Protein AF-A0A7S2MFS0-F1 (afdb_monomer)

Secondary structure (DSSP, 8-state):
---HHHHHHHHH---SSEEEEEETT--TTTTSGGGTTTGGGTHHHHHHHHTT-TTHHHHHHHHHHHSTTS-TTTS--PPPTHHHHHHHHHHHHHHHHHHHH---TTGGGGGGHHHHS-PPTTS-TT--EEEEEE--TT----

Structure (mmCIF, N/CA/C/O backbone):
data_AF-A0A7S2MFS0-F1
#
_entry.id   AF-A0A7S2MFS0-F1
#
loop_
_atom_site.group_PDB
_atom_site.id
_atom_site.t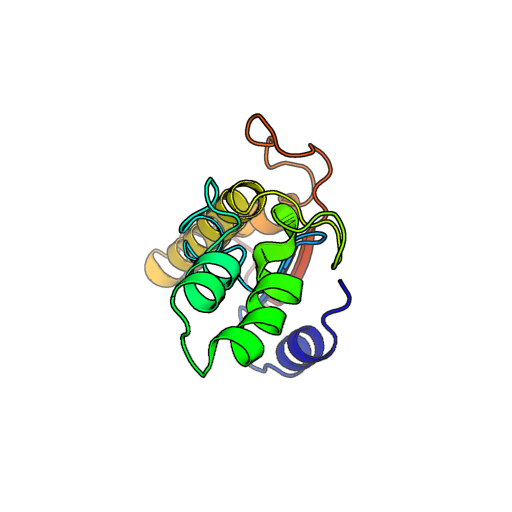ype_symbol
_atom_site.label_atom_id
_atom_site.label_alt_id
_atom_site.label_comp_id
_atom_site.label_asym_id
_atom_site.label_entity_id
_atom_site.label_seq_id
_atom_site.pdbx_PDB_ins_code
_atom_site.Cartn_x
_atom_site.Cartn_y
_atom_site.Cartn_z
_atom_site.occupancy
_atom_site.B_iso_or_equiv
_atom_site.auth_seq_id
_atom_site.auth_comp_id
_atom_site.auth_asym_id
_atom_site.auth_atom_id
_atom_site.pdbx_PDB_model_num
ATOM 1 N N . ALA A 1 1 ? 8.425 -2.157 8.189 1.00 50.09 1 ALA A N 1
ATOM 2 C CA . ALA A 1 1 ? 7.806 -3.456 8.503 1.00 50.09 1 ALA A CA 1
ATOM 3 C C . ALA A 1 1 ? 8.628 -4.517 7.800 1.00 50.09 1 ALA A C 1
ATOM 5 O O . ALA A 1 1 ? 8.974 -4.326 6.643 1.00 50.09 1 ALA A O 1
ATOM 6 N N . ASP A 1 2 ? 9.020 -5.566 8.516 1.00 59.03 2 ASP A N 1
ATOM 7 C CA . ASP A 1 2 ? 9.737 -6.687 7.912 1.00 59.03 2 ASP A CA 1
ATOM 8 C C . ASP A 1 2 ? 8.672 -7.644 7.358 1.00 59.03 2 ASP A C 1
ATOM 10 O O . ASP A 1 2 ? 7.822 -8.105 8.122 1.00 59.03 2 ASP A O 1
ATOM 14 N N . TYR A 1 3 ? 8.661 -7.869 6.042 1.00 69.31 3 TYR A N 1
ATOM 15 C CA . TYR A 1 3 ? 7.689 -8.715 5.325 1.00 69.31 3 TYR A CA 1
ATOM 16 C C . TYR A 1 3 ? 8.384 -10.000 4.841 1.00 69.31 3 TYR A C 1
ATOM 18 O O . TYR A 1 3 ? 8.588 -10.178 3.636 1.00 69.31 3 TYR A O 1
ATOM 26 N N . PRO A 1 4 ? 8.870 -10.867 5.752 1.00 78.56 4 PRO A N 1
ATOM 27 C CA . PRO A 1 4 ? 9.761 -11.962 5.388 1.00 78.56 4 PRO A CA 1
ATOM 28 C C . PRO A 1 4 ? 9.064 -13.020 4.532 1.00 78.56 4 PRO A C 1
ATOM 30 O O . PRO A 1 4 ? 9.705 -13.609 3.665 1.00 78.56 4 PRO A O 1
ATOM 33 N N . GLU A 1 5 ? 7.765 -13.252 4.735 1.00 83.62 5 GLU A N 1
ATOM 34 C CA . GLU A 1 5 ? 7.001 -14.233 3.961 1.00 83.62 5 GLU A CA 1
ATOM 35 C C . GLU A 1 5 ? 6.714 -13.730 2.544 1.00 83.62 5 GLU A C 1
ATOM 37 O O . GLU A 1 5 ? 6.941 -14.456 1.574 1.00 83.62 5 GLU A O 1
ATOM 42 N N . GLU A 1 6 ? 6.279 -12.478 2.395 1.00 85.81 6 GLU A N 1
ATOM 43 C CA . GLU A 1 6 ? 6.021 -11.870 1.090 1.00 85.81 6 GLU A CA 1
ATOM 44 C C . GLU A 1 6 ? 7.319 -11.692 0.298 1.00 85.81 6 GLU A C 1
ATOM 46 O O . GLU A 1 6 ? 7.356 -11.987 -0.899 1.00 85.81 6 GLU A O 1
ATOM 51 N N . ALA A 1 7 ? 8.403 -11.292 0.969 1.00 84.75 7 ALA A N 1
ATOM 52 C CA . ALA A 1 7 ? 9.729 -11.244 0.370 1.00 84.75 7 ALA A CA 1
ATOM 53 C C . ALA A 1 7 ? 10.201 -12.645 -0.048 1.00 84.75 7 ALA A C 1
ATOM 55 O O . ALA A 1 7 ? 10.667 -12.812 -1.170 1.00 84.75 7 ALA A O 1
ATOM 56 N N . ALA A 1 8 ? 10.037 -13.672 0.792 1.00 88.06 8 ALA A N 1
ATOM 57 C CA . ALA A 1 8 ? 10.391 -15.044 0.425 1.00 88.06 8 ALA A CA 1
ATOM 58 C C . ALA A 1 8 ? 9.559 -15.560 -0.760 1.00 88.06 8 ALA A C 1
ATOM 60 O O . ALA A 1 8 ? 10.092 -16.231 -1.644 1.00 88.06 8 ALA A O 1
ATOM 61 N N . SER A 1 9 ? 8.265 -15.234 -0.812 1.00 87.50 9 SER A N 1
ATOM 62 C CA . SER A 1 9 ? 7.392 -15.553 -1.947 1.00 87.50 9 SER A CA 1
ATOM 63 C C . SER A 1 9 ? 7.882 -14.886 -3.235 1.00 87.50 9 SER A C 1
ATOM 65 O O . SER A 1 9 ? 8.003 -15.550 -4.268 1.00 87.50 9 SER A O 1
ATOM 67 N N . TYR A 1 10 ? 8.253 -13.602 -3.160 1.00 88.56 10 TYR A N 1
ATOM 68 C CA . TYR A 1 10 ? 8.894 -12.893 -4.263 1.00 88.56 10 TYR A CA 1
ATOM 69 C C . TYR A 1 10 ? 10.181 -13.596 -4.704 1.00 88.56 10 TYR A C 1
ATOM 71 O O . TYR A 1 10 ? 10.310 -13.902 -5.887 1.00 88.56 10 TYR A O 1
ATOM 79 N N . GLU A 1 11 ? 11.092 -13.915 -3.779 1.00 89.25 11 GLU A N 1
ATOM 80 C CA . GLU A 1 11 ? 12.379 -14.536 -4.114 1.00 89.25 11 GLU A CA 1
ATOM 81 C C . GLU A 1 11 ? 12.219 -15.915 -4.771 1.00 89.25 11 GLU A C 1
ATOM 83 O O . GLU A 1 11 ? 12.940 -16.240 -5.718 1.00 89.25 11 GLU A O 1
ATOM 88 N N . ASN A 1 12 ? 11.223 -16.694 -4.343 1.00 91.06 12 ASN A N 1
ATOM 89 C CA . ASN A 1 12 ? 10.936 -18.030 -4.867 1.00 91.06 12 ASN A CA 1
ATOM 90 C C . ASN A 1 12 ? 10.139 -18.037 -6.191 1.00 91.06 12 ASN A C 1
ATOM 92 O O . ASN A 1 12 ? 9.968 -19.096 -6.799 1.00 91.06 12 ASN A O 1
ATOM 96 N N . CYS A 1 13 ? 9.637 -16.891 -6.664 1.00 86.81 13 CYS A N 1
ATOM 97 C CA . CYS A 1 13 ? 8.797 -16.813 -7.862 1.00 86.81 13 CYS A CA 1
ATOM 98 C C . CYS A 1 13 ? 9.600 -16.985 -9.166 1.00 86.81 13 CYS A C 1
ATOM 100 O O . CYS A 1 13 ? 10.417 -16.148 -9.520 1.00 86.81 13 CYS A O 1
ATOM 102 N N . THR A 1 14 ? 9.341 -18.012 -9.970 1.00 90.44 14 THR A N 1
ATOM 103 C CA . THR A 1 14 ? 10.102 -18.237 -11.219 1.00 90.44 14 THR A CA 1
ATOM 104 C C . THR A 1 14 ? 9.623 -17.403 -12.415 1.00 90.44 14 THR A C 1
ATOM 106 O O . THR A 1 14 ? 10.246 -17.431 -13.478 1.00 90.44 14 THR A O 1
ATOM 109 N N . VAL A 1 15 ? 8.522 -16.660 -12.270 1.00 86.88 15 VAL A N 1
ATOM 110 C CA . VAL A 1 15 ? 7.916 -15.860 -13.343 1.00 86.88 15 VAL A CA 1
ATOM 111 C C . VAL A 1 15 ? 8.594 -14.494 -13.442 1.00 86.88 15 VAL A C 1
ATOM 113 O O . VAL A 1 15 ? 8.834 -13.836 -12.435 1.00 86.88 15 VAL A O 1
ATOM 116 N N . VAL A 1 16 ? 8.872 -14.054 -14.673 1.00 83.62 16 VAL A N 1
ATOM 117 C CA . VAL A 1 16 ? 9.505 -12.761 -14.978 1.00 83.62 16 VAL A CA 1
ATOM 118 C C . VAL A 1 16 ? 8.775 -12.024 -16.120 1.00 83.62 16 VAL A C 1
ATOM 120 O O . VAL A 1 16 ? 8.401 -12.676 -17.111 1.00 83.62 16 VAL A O 1
ATOM 123 N N . PRO A 1 17 ? 8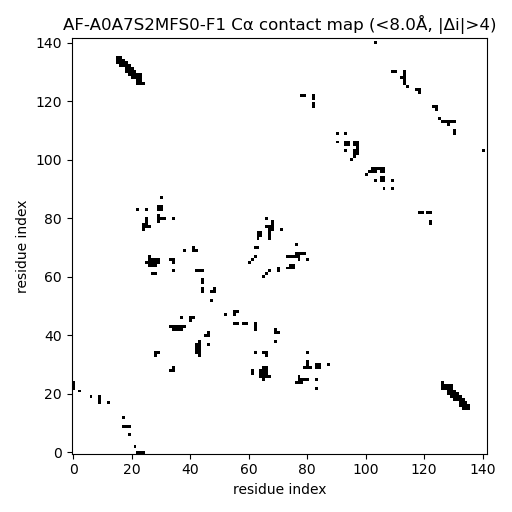.617 -10.684 -16.048 1.00 85.19 17 PRO A N 1
ATOM 124 C CA . PRO A 1 17 ? 9.130 -9.794 -14.996 1.00 85.19 17 PRO A CA 1
ATOM 125 C C . PRO A 1 17 ? 8.385 -9.949 -13.657 1.00 85.19 17 PRO A C 1
ATOM 127 O O . PRO A 1 17 ? 7.183 -10.214 -13.643 1.00 85.19 17 PRO A O 1
ATOM 130 N N . ARG A 1 18 ? 9.108 -9.791 -12.539 1.00 86.94 18 ARG A N 1
ATOM 131 C CA . ARG A 1 18 ? 8.542 -9.748 -11.179 1.00 86.94 18 ARG A CA 1
ATOM 132 C C . ARG A 1 18 ? 9.033 -8.511 -10.442 1.00 86.94 18 ARG A C 1
ATOM 134 O O . ARG A 1 18 ? 10.189 -8.116 -10.581 1.00 86.94 18 ARG A O 1
ATOM 141 N N . ARG A 1 19 ? 8.150 -7.917 -9.643 1.00 86.19 19 ARG A N 1
ATOM 142 C CA . ARG A 1 19 ? 8.427 -6.728 -8.834 1.00 86.19 19 ARG A CA 1
ATOM 143 C C . ARG A 1 19 ? 7.841 -6.914 -7.447 1.00 86.19 19 ARG A C 1
ATOM 145 O O . ARG A 1 19 ? 6.765 -7.491 -7.308 1.00 86.19 19 ARG A O 1
ATOM 152 N N . PHE A 1 20 ? 8.553 -6.424 -6.448 1.00 86.88 20 PHE A N 1
ATOM 153 C CA . PHE A 1 20 ? 8.127 -6.392 -5.060 1.00 86.88 20 PHE A CA 1
ATOM 154 C C . PHE A 1 20 ? 8.266 -4.975 -4.539 1.00 86.88 20 PHE A C 1
ATOM 156 O O . PHE A 1 20 ? 9.253 -4.293 -4.808 1.00 86.88 20 PHE A O 1
ATOM 163 N N . ALA A 1 21 ? 7.247 -4.535 -3.817 1.00 84.25 21 ALA A N 1
ATOM 164 C CA . ALA A 1 21 ? 7.143 -3.178 -3.339 1.00 84.25 21 ALA A CA 1
ATOM 165 C C . ALA A 1 21 ? 6.472 -3.209 -1.964 1.00 84.25 21 ALA A C 1
ATOM 167 O O . ALA A 1 21 ? 5.307 -3.587 -1.846 1.00 84.25 21 ALA A O 1
ATOM 168 N N . ALA A 1 22 ? 7.216 -2.826 -0.934 1.00 81.06 22 ALA A N 1
ATOM 169 C CA . ALA A 1 22 ? 6.720 -2.683 0.425 1.00 81.06 22 ALA A CA 1
ATOM 170 C C . ALA A 1 22 ? 6.741 -1.209 0.826 1.00 81.06 22 ALA A C 1
ATOM 172 O O . ALA A 1 22 ? 7.675 -0.482 0.490 1.00 81.06 22 ALA A O 1
ATOM 173 N N . VAL A 1 23 ? 5.711 -0.776 1.549 1.00 78.94 23 VAL A N 1
ATOM 174 C CA . VAL A 1 23 ? 5.626 0.580 2.097 1.00 78.94 23 VAL A CA 1
ATOM 175 C C . VAL A 1 23 ? 5.738 0.494 3.609 1.00 78.94 23 VAL A C 1
ATOM 177 O O . VAL A 1 23 ? 4.976 -0.233 4.256 1.00 78.94 23 VAL A O 1
ATOM 180 N N . ASP A 1 24 ? 6.688 1.231 4.171 1.00 75.38 24 ASP A N 1
ATOM 181 C CA . ASP A 1 24 ? 6.825 1.324 5.616 1.00 75.38 24 ASP A CA 1
ATOM 182 C C . ASP A 1 24 ? 5.740 2.217 6.230 1.00 75.38 24 ASP A C 1
ATOM 184 O O . ASP A 1 24 ? 5.191 3.112 5.591 1.00 75.38 24 ASP A O 1
ATOM 188 N N . ALA A 1 25 ? 5.432 1.959 7.505 1.00 77.94 25 ALA A N 1
ATOM 189 C CA . ALA A 1 25 ? 4.474 2.726 8.306 1.00 77.94 25 ALA A CA 1
ATOM 190 C C . ALA A 1 25 ? 3.026 2.758 7.770 1.00 77.94 25 ALA A C 1
ATOM 192 O O . ALA A 1 25 ? 2.249 3.634 8.150 1.00 77.94 25 ALA A O 1
ATOM 193 N N . LEU A 1 26 ? 2.631 1.776 6.958 1.00 80.12 26 LEU A N 1
ATOM 194 C CA . LEU A 1 26 ? 1.240 1.540 6.569 1.00 80.12 26 LEU A CA 1
ATOM 195 C C . LEU A 1 26 ? 0.747 0.196 7.106 1.00 80.12 26 LEU A C 1
ATOM 197 O O . LEU A 1 26 ? 1.503 -0.773 7.161 1.00 80.12 26 LEU A O 1
ATOM 201 N N . GLY A 1 27 ? -0.521 0.146 7.513 1.00 81.50 27 GLY A N 1
ATOM 202 C CA . GLY A 1 27 ? -1.150 -1.082 7.996 1.00 81.50 27 GLY A CA 1
ATOM 203 C C . GLY A 1 27 ? -1.683 -1.945 6.863 1.00 81.50 27 GLY A C 1
ATOM 204 O O . GLY A 1 27 ? -1.954 -1.447 5.783 1.00 81.50 27 GLY A O 1
ATOM 205 N N . HIS A 1 28 ? -1.910 -3.233 7.108 1.00 84.44 28 HIS A N 1
ATOM 206 C CA . HIS A 1 28 ? -2.328 -4.228 6.108 1.00 84.44 28 HIS A CA 1
ATOM 207 C C . HIS A 1 28 ? -3.526 -3.814 5.227 1.00 84.44 28 HIS A C 1
ATOM 209 O O . HIS A 1 28 ? -3.634 -4.227 4.077 1.00 84.44 28 HIS A O 1
ATOM 215 N N . LEU A 1 29 ? -4.429 -2.986 5.757 1.00 84.44 29 LEU A N 1
ATOM 216 C CA . LEU A 1 29 ? -5.648 -2.545 5.079 1.00 84.44 29 LEU A CA 1
ATOM 217 C C . LEU A 1 29 ? -5.529 -1.154 4.450 1.00 84.44 29 LEU A C 1
ATOM 219 O O . LEU A 1 29 ? -6.542 -0.611 4.006 1.00 84.44 29 LEU A O 1
ATOM 223 N N . PHE A 1 30 ? -4.329 -0.568 4.402 1.00 83.62 30 PHE A N 1
ATOM 224 C CA . PHE A 1 30 ? -4.130 0.803 3.935 1.00 83.62 30 PHE A CA 1
ATOM 225 C C . PHE A 1 30 ? -4.661 1.030 2.518 1.00 83.62 30 PHE A C 1
ATOM 227 O O . PHE A 1 30 ? -5.021 2.148 2.188 1.00 83.62 30 PHE A O 1
ATOM 234 N N . CYS A 1 31 ? -4.720 0.000 1.673 1.00 82.25 31 CYS A N 1
ATOM 235 C CA . CYS A 1 31 ? -5.225 0.077 0.302 1.00 82.25 31 CYS A CA 1
ATOM 236 C C . CYS A 1 31 ? -6.752 -0.089 0.186 1.00 82.25 31 CYS A C 1
ATOM 238 O O . CYS A 1 31 ? -7.268 -0.201 -0.923 1.00 82.25 31 CYS A O 1
ATOM 240 N N . THR A 1 32 ? -7.478 -0.115 1.308 1.00 84.06 32 THR A N 1
ATOM 241 C CA . THR A 1 32 ? -8.932 -0.319 1.351 1.00 84.06 32 THR A CA 1
ATOM 242 C C . THR A 1 32 ? -9.646 0.855 2.016 1.00 84.06 32 THR A C 1
ATOM 244 O O . THR A 1 32 ? -9.106 1.499 2.916 1.00 84.06 32 THR A O 1
ATOM 247 N N . ASP A 1 33 ? -10.911 1.068 1.652 1.00 85.81 33 ASP A N 1
ATOM 248 C CA . ASP A 1 33 ? -11.761 2.080 2.293 1.00 85.81 33 ASP A CA 1
ATOM 249 C C . ASP A 1 33 ? -12.164 1.705 3.731 1.00 85.81 33 ASP A C 1
ATOM 251 O O . ASP A 1 33 ? -12.681 2.546 4.466 1.00 85.81 33 ASP A O 1
ATOM 255 N N . LEU A 1 34 ? -11.911 0.464 4.178 1.00 84.38 34 LEU A N 1
ATOM 256 C CA . LEU A 1 34 ? -12.281 -0.009 5.521 1.00 84.38 34 LEU A CA 1
ATOM 257 C C . LEU A 1 34 ? -11.692 0.861 6.632 1.00 84.38 34 LEU A C 1
ATOM 259 O O . LEU A 1 34 ? -12.326 1.036 7.671 1.00 84.38 34 LEU A O 1
ATOM 263 N N . CYS A 1 35 ? -10.504 1.419 6.403 1.00 81.88 35 CYS A N 1
ATOM 264 C CA . CYS A 1 35 ? -9.845 2.286 7.366 1.00 81.88 35 CYS A CA 1
ATOM 265 C C . CYS A 1 35 ? -10.504 3.668 7.492 1.00 81.88 35 CYS A C 1
ATOM 267 O O . CYS A 1 35 ? -10.354 4.297 8.530 1.00 81.88 35 CYS A O 1
ATOM 269 N N . TRP A 1 36 ? -11.278 4.111 6.499 1.00 85.56 36 TRP A N 1
ATOM 270 C CA . TRP A 1 36 ? -12.014 5.382 6.530 1.00 85.56 36 TRP A CA 1
ATOM 271 C C . TRP A 1 36 ? -13.458 5.253 7.001 1.00 85.56 36 TRP A C 1
ATOM 273 O O . TRP A 1 36 ? -14.070 6.239 7.422 1.00 85.56 36 TRP A O 1
ATOM 283 N N . ILE A 1 37 ? -14.030 4.049 6.948 1.00 85.00 37 ILE A N 1
ATOM 284 C CA . ILE A 1 37 ? -15.407 3.838 7.385 1.00 85.00 37 ILE A CA 1
ATOM 285 C C . ILE A 1 37 ? -15.531 4.200 8.863 1.00 85.00 37 ILE A C 1
ATOM 287 O O . ILE A 1 37 ? -14.935 3.569 9.738 1.00 85.00 37 ILE A O 1
ATOM 291 N N . GLY A 1 38 ? -16.367 5.202 9.133 1.00 81.06 38 GLY A N 1
ATOM 292 C CA . GLY A 1 38 ? -16.681 5.604 10.493 1.00 81.06 38 GLY A CA 1
ATOM 293 C C . GLY A 1 38 ? -15.539 6.295 11.224 1.00 81.06 38 GLY A C 1
ATOM 294 O O . GLY A 1 38 ? -15.518 6.235 12.447 1.00 81.06 38 GLY A O 1
ATOM 295 N N . GLU A 1 39 ? -14.602 6.934 10.519 1.00 84.06 39 GLU A N 1
ATOM 296 C CA . GLU A 1 39 ? -13.478 7.671 11.116 1.00 84.06 39 GLU A CA 1
ATOM 297 C C . GLU A 1 39 ? -13.911 8.585 12.278 1.00 84.06 39 GLU A C 1
ATOM 299 O O . GLU A 1 39 ? -13.364 8.499 13.377 1.00 84.06 39 GLU A O 1
ATOM 304 N N . SER A 1 40 ? -14.975 9.376 12.094 1.00 84.25 40 SER A N 1
ATOM 305 C CA . SER A 1 40 ? -15.517 10.262 13.138 1.00 84.25 40 SER A CA 1
ATOM 306 C C . SER A 1 40 ? -16.159 9.533 14.329 1.00 84.25 40 SER A C 1
ATOM 308 O O . SER A 1 40 ? -16.463 10.163 15.337 1.00 84.25 40 SER A O 1
ATOM 310 N N . ALA A 1 41 ? -16.404 8.229 14.205 1.00 84.31 41 ALA A N 1
ATOM 311 C CA . ALA A 1 41 ? -17.001 7.355 15.214 1.00 84.31 41 ALA A CA 1
ATOM 312 C C . ALA A 1 41 ? -15.985 6.351 15.803 1.00 84.31 41 ALA A C 1
ATOM 314 O O . ALA A 1 41 ? -16.381 5.376 16.433 1.00 84.31 41 ALA A O 1
ATOM 315 N N . GLY A 1 42 ? -14.679 6.562 15.594 1.00 79.88 42 GLY A N 1
ATOM 316 C CA . GLY A 1 42 ? -13.626 5.660 16.084 1.00 79.88 42 GLY A CA 1
ATOM 317 C C . GLY A 1 42 ? -13.310 4.482 15.153 1.00 79.88 42 GLY A C 1
ATOM 318 O O . GLY A 1 42 ? -12.571 3.576 15.535 1.00 79.88 42 GLY A O 1
ATOM 319 N N . GLY A 1 43 ? -13.840 4.498 13.928 1.00 82.94 43 GLY A N 1
ATOM 320 C CA . GLY A 1 43 ? -13.604 3.496 12.892 1.00 82.94 43 GLY A CA 1
ATOM 321 C C . GLY A 1 43 ? -14.583 2.319 12.921 1.00 82.94 43 GLY A C 1
ATOM 322 O O . GLY A 1 43 ? -15.365 2.127 13.856 1.00 82.94 43 GLY A O 1
ATOM 323 N N . ILE A 1 44 ? -14.518 1.485 11.881 1.00 82.62 44 ILE A N 1
ATOM 324 C CA . ILE A 1 44 ? -15.435 0.354 11.672 1.00 82.62 44 ILE A CA 1
ATOM 325 C C . ILE A 1 44 ? -15.459 -0.651 12.838 1.00 82.62 44 ILE A C 1
ATOM 327 O O . ILE A 1 44 ? -16.502 -1.238 13.125 1.00 82.62 44 ILE A O 1
ATOM 331 N N . VAL A 1 45 ? -14.333 -0.824 13.540 1.00 84.06 45 VAL A N 1
ATOM 332 C CA . VAL A 1 45 ? -14.243 -1.706 14.715 1.00 84.06 45 VAL A CA 1
ATOM 333 C C . VAL A 1 45 ? -15.059 -1.149 15.878 1.00 84.06 45 VAL A C 1
ATOM 335 O O . VAL A 1 45 ? -15.836 -1.894 16.473 1.00 84.06 45 VAL A O 1
ATOM 338 N N . GLN A 1 46 ? -14.929 0.149 16.175 1.00 83.31 46 GLN A N 1
ATOM 339 C CA . GLN A 1 46 ? -15.683 0.784 17.257 1.00 83.31 46 GLN A CA 1
ATOM 340 C C . GLN A 1 46 ? -17.185 0.744 16.966 1.00 83.31 46 GLN A C 1
ATOM 342 O O . GLN A 1 46 ? -17.960 0.327 17.821 1.00 83.31 46 GLN A O 1
ATOM 347 N N . ILE A 1 47 ? -17.587 1.028 15.723 1.00 85.81 47 ILE A N 1
ATOM 348 C CA . ILE A 1 47 ? -18.983 0.885 15.283 1.00 85.81 47 ILE A CA 1
ATOM 349 C C . ILE A 1 47 ? -19.489 -0.548 15.510 1.00 85.81 47 ILE A C 1
ATOM 351 O O . ILE A 1 47 ? -20.580 -0.753 16.040 1.00 85.81 47 ILE A O 1
ATOM 355 N N . ALA A 1 48 ? -18.714 -1.565 15.128 1.00 86.94 48 ALA A N 1
ATOM 356 C CA . ALA A 1 48 ? -19.126 -2.956 15.302 1.00 86.94 48 ALA A CA 1
ATOM 357 C C . ALA A 1 48 ? -19.304 -3.335 16.786 1.00 86.94 48 ALA A C 1
ATOM 359 O O . ALA A 1 48 ? -20.238 -4.072 17.120 1.00 86.94 48 ALA A O 1
ATOM 360 N N . LEU A 1 49 ? -18.434 -2.824 17.666 1.00 86.75 49 LEU A N 1
ATOM 361 C CA . LEU A 1 49 ? -18.537 -2.997 19.118 1.00 86.75 49 LEU A CA 1
ATOM 362 C C . LEU A 1 49 ? -19.790 -2.309 19.676 1.00 86.75 49 LEU A C 1
ATOM 364 O O . LEU A 1 49 ? -20.563 -2.953 20.388 1.00 86.75 49 LEU A O 1
ATOM 368 N N . ASP A 1 50 ? -20.031 -1.054 19.295 1.00 89.50 50 ASP A N 1
ATOM 369 C CA . ASP A 1 50 ? -21.165 -0.246 19.763 1.00 89.50 50 ASP A CA 1
ATOM 370 C C . ASP A 1 50 ? -22.521 -0.858 19.375 1.00 89.50 50 ASP A C 1
ATOM 372 O O . ASP A 1 50 ? -23.507 -0.735 20.103 1.00 89.50 50 ASP A O 1
ATOM 376 N N . HIS A 1 51 ? -22.569 -1.587 18.257 1.00 92.00 51 HIS A N 1
ATOM 377 C CA . HIS A 1 51 ? -23.763 -2.288 17.778 1.00 92.00 51 HIS A CA 1
ATOM 378 C C . HIS A 1 51 ? -23.872 -3.754 18.236 1.00 92.00 51 HIS A C 1
ATOM 380 O O . HIS A 1 51 ? -24.768 -4.476 17.794 1.00 92.00 51 HIS A O 1
ATOM 386 N N . GLY A 1 52 ? -22.986 -4.224 19.120 1.00 90.56 52 GLY A N 1
ATOM 387 C CA . GLY A 1 52 ? -23.058 -5.576 19.679 1.00 90.56 52 GLY A CA 1
ATOM 388 C C . GLY A 1 52 ? -22.820 -6.692 18.655 1.00 90.56 52 GLY A C 1
ATOM 389 O O . GLY A 1 52 ? -23.303 -7.816 18.837 1.00 90.56 52 GLY A O 1
ATOM 390 N N . ILE A 1 53 ? -22.082 -6.415 17.572 1.00 89.12 53 ILE A N 1
ATOM 391 C CA . ILE A 1 53 ? -21.719 -7.439 16.590 1.00 89.12 53 ILE A CA 1
ATOM 392 C C . ILE A 1 53 ? -20.823 -8.468 17.286 1.00 89.12 53 ILE A C 1
ATOM 394 O O . ILE A 1 53 ? -19.700 -8.173 17.688 1.00 89.12 53 ILE A O 1
ATOM 398 N N . LYS A 1 54 ? -21.301 -9.715 17.401 1.00 85.19 54 LYS A N 1
ATOM 399 C CA . LYS A 1 54 ? -20.616 -10.795 18.144 1.00 85.19 54 LYS A CA 1
ATOM 400 C C . LYS A 1 54 ? -19.174 -11.036 17.695 1.00 85.19 54 LYS A C 1
ATOM 402 O O . LYS A 1 54 ? -18.352 -11.484 18.489 1.00 85.19 54 LYS A O 1
ATOM 407 N N . VAL A 1 55 ? -18.880 -10.757 16.427 1.00 85.00 55 VAL A N 1
ATOM 408 C CA . VAL A 1 55 ? -17.556 -10.951 15.834 1.00 85.00 55 VAL A CA 1
ATOM 409 C C . VAL A 1 55 ? -16.659 -9.711 15.882 1.00 85.00 55 VAL A C 1
ATOM 411 O O . VAL A 1 55 ? -15.510 -9.809 15.475 1.00 85.00 55 VAL A O 1
ATOM 414 N N . ALA A 1 56 ? -17.122 -8.573 16.414 1.00 81.75 56 ALA A N 1
ATOM 415 C CA . ALA A 1 56 ? -16.372 -7.312 16.434 1.00 81.75 56 ALA A CA 1
ATOM 416 C C . ALA A 1 56 ? -14.974 -7.439 17.067 1.00 81.75 56 ALA A C 1
ATOM 418 O O . ALA A 1 56 ? -14.016 -6.872 16.555 1.00 81.75 56 ALA A O 1
ATOM 419 N N . LYS A 1 57 ? -14.826 -8.274 18.104 1.00 76.06 57 LYS A N 1
ATOM 420 C CA . LYS A 1 57 ? -13.522 -8.553 18.732 1.00 76.06 57 LYS A CA 1
ATOM 421 C C . LYS A 1 57 ? -12.515 -9.225 17.796 1.00 76.06 57 LYS A C 1
ATOM 423 O O . LYS A 1 57 ? -11.323 -8.985 17.911 1.00 76.06 57 LYS A O 1
ATOM 428 N N . TRP A 1 58 ? -12.970 -10.032 16.837 1.00 74.62 58 TRP A N 1
ATOM 429 C CA . TRP A 1 58 ? -12.082 -10.605 15.816 1.00 74.62 58 TRP A CA 1
ATOM 430 C C . TRP A 1 58 ? -11.601 -9.538 14.824 1.00 74.62 58 TRP A C 1
ATOM 432 O O . TRP A 1 58 ? -10.508 -9.654 14.277 1.00 74.62 58 TRP A O 1
ATOM 442 N N . PHE A 1 59 ? -12.383 -8.470 14.637 1.00 73.88 59 PHE A N 1
ATOM 443 C CA . PHE A 1 59 ? -12.000 -7.311 13.833 1.00 73.88 59 PHE A CA 1
ATOM 444 C C . PHE A 1 59 ? -11.076 -6.335 14.575 1.00 73.88 59 PHE A C 1
ATOM 446 O O . PHE A 1 59 ? -10.469 -5.492 13.920 1.00 73.88 59 PHE A O 1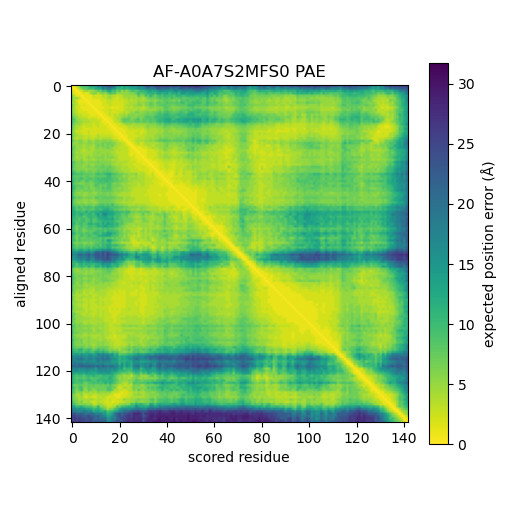
ATOM 453 N N . GLU A 1 60 ? -10.885 -6.456 15.896 1.00 75.38 60 GLU A N 1
ATOM 454 C CA . GLU A 1 60 ? -9.910 -5.623 16.625 1.00 75.38 60 GLU A CA 1
ATOM 455 C C . GLU A 1 60 ? -8.506 -5.766 16.036 1.00 75.38 60 GLU A C 1
ATOM 457 O O . GLU A 1 60 ? -7.819 -4.765 15.847 1.00 75.38 60 GLU A O 1
ATOM 462 N N . HIS A 1 61 ? -8.114 -6.981 15.644 1.00 74.88 61 HIS A N 1
ATOM 463 C CA . HIS A 1 61 ? -6.822 -7.220 15.007 1.00 74.88 61 HIS A CA 1
ATOM 464 C C . HIS A 1 61 ? -6.704 -6.530 13.637 1.00 74.88 61 HIS A C 1
ATOM 466 O O . HIS A 1 61 ? -5.656 -5.978 13.308 1.00 74.88 61 HIS A O 1
ATOM 472 N N . LEU A 1 62 ? -7.795 -6.495 12.861 1.00 72.00 62 LEU A N 1
ATOM 473 C CA . LEU A 1 62 ? -7.873 -5.734 11.606 1.00 72.00 62 LEU A CA 1
ATOM 474 C C . LEU A 1 62 ? -7.738 -4.227 11.871 1.00 72.00 62 LEU A C 1
ATOM 476 O O . LEU A 1 62 ? -7.024 -3.536 11.148 1.00 72.00 62 LEU A O 1
ATOM 480 N N . GLY A 1 63 ? -8.347 -3.721 12.944 1.00 72.31 63 GLY A N 1
ATOM 481 C CA . GLY A 1 63 ? -8.174 -2.335 13.381 1.00 72.31 63 GLY A CA 1
ATOM 482 C C . GLY A 1 63 ? -6.743 -2.012 13.826 1.00 72.31 63 GLY A C 1
ATOM 483 O O . GLY A 1 63 ? -6.230 -0.953 13.483 1.00 72.31 63 GLY A O 1
ATOM 484 N N . GLN A 1 64 ? -6.081 -2.922 14.541 1.00 74.12 64 GLN A N 1
ATOM 485 C CA . GLN A 1 64 ? -4.743 -2.723 15.117 1.00 74.12 64 GLN A CA 1
ATOM 486 C C . GLN A 1 64 ? -3.604 -2.868 14.101 1.00 74.12 64 GLN A C 1
ATOM 488 O O . GLN A 1 64 ? -2.636 -2.119 14.171 1.00 74.12 64 GLN A O 1
ATOM 493 N N . ASN A 1 65 ? -3.711 -3.808 13.158 1.00 74.94 65 ASN A N 1
ATOM 494 C CA . ASN A 1 65 ? -2.668 -4.064 12.158 1.00 74.94 65 ASN A CA 1
ATOM 495 C C . ASN A 1 65 ? -2.998 -3.505 10.773 1.00 74.94 65 ASN A C 1
ATOM 497 O O . ASN A 1 65 ? -2.117 -3.426 9.921 1.00 74.94 65 ASN A O 1
ATOM 501 N N . GLY A 1 66 ? -4.250 -3.114 10.534 1.00 78.44 66 GLY A N 1
ATOM 502 C CA . GLY A 1 66 ? -4.701 -2.522 9.278 1.00 78.44 66 GLY A CA 1
ATOM 503 C C . GLY A 1 66 ? -4.884 -1.009 9.343 1.00 78.44 66 GLY A C 1
ATOM 504 O O . GLY A 1 66 ? -4.400 -0.307 8.460 1.00 78.44 66 GLY A O 1
ATOM 505 N N . CYS A 1 67 ? -5.565 -0.515 10.382 1.00 79.56 67 CYS A N 1
ATOM 506 C CA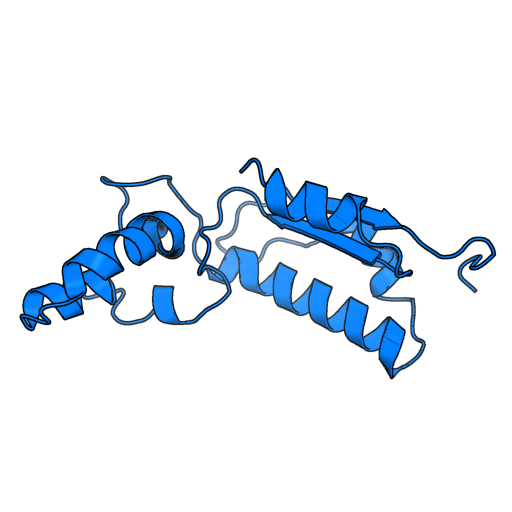 . CYS A 1 67 ? -6.110 0.848 10.428 1.00 79.56 67 CYS A CA 1
ATOM 507 C C . CYS A 1 67 ? -5.728 1.634 11.695 1.00 79.56 67 CYS A C 1
ATOM 509 O O . CYS A 1 67 ? -6.424 2.576 12.077 1.00 79.56 67 CYS A O 1
ATOM 511 N N . SER A 1 68 ? -4.625 1.288 12.362 1.00 77.38 68 SER A N 1
ATOM 512 C CA . SER A 1 68 ? -4.240 1.895 13.647 1.00 77.38 68 SER A CA 1
ATOM 513 C C . SER A 1 68 ? -3.839 3.373 13.566 1.00 77.38 68 SER A C 1
ATOM 515 O O . SER A 1 68 ? -3.549 3.971 14.600 1.00 77.38 68 SER A O 1
ATOM 517 N N . TYR A 1 69 ? -3.910 4.007 12.390 1.00 77.44 69 TYR A N 1
ATOM 518 C CA . TYR A 1 69 ? -3.814 5.463 12.255 1.00 77.44 69 TYR A CA 1
ATOM 519 C C . TYR A 1 69 ? -4.901 6.194 13.082 1.00 77.44 69 TYR A C 1
ATOM 521 O O . TYR A 1 69 ? -4.640 7.266 13.636 1.00 77.44 69 TYR A O 1
ATOM 529 N N . LEU A 1 70 ? -6.081 5.570 13.252 1.00 70.81 70 LEU A N 1
ATOM 530 C CA . LEU A 1 70 ? -7.166 6.045 14.128 1.00 70.81 70 LEU A CA 1
ATOM 531 C C . LEU A 1 70 ? -6.954 5.700 15.603 1.00 70.81 70 LEU A C 1
ATOM 533 O O . LEU A 1 70 ? -7.509 6.357 16.481 1.00 70.81 70 LEU A O 1
ATOM 537 N N . ASN A 1 71 ? -6.155 4.674 15.896 1.00 63.19 71 ASN A N 1
ATOM 538 C CA . ASN A 1 71 ? -6.033 4.099 17.231 1.00 63.19 71 ASN A CA 1
ATOM 539 C C . ASN A 1 71 ? -4.632 4.329 17.812 1.00 63.19 71 ASN A C 1
ATOM 541 O O . ASN A 1 71 ? -3.884 3.396 18.109 1.00 63.19 71 ASN A O 1
ATOM 545 N N . ARG A 1 72 ? -4.298 5.616 17.985 1.00 53.56 72 ARG A N 1
ATOM 546 C CA . ARG A 1 72 ? -2.977 6.122 18.411 1.00 53.56 72 ARG A CA 1
ATOM 547 C C . ARG A 1 72 ? -2.463 5.573 19.750 1.00 53.56 72 ARG A C 1
ATOM 549 O O . ARG A 1 72 ? -1.309 5.810 20.075 1.00 53.56 72 ARG A O 1
ATOM 556 N N . LEU A 1 73 ? -3.296 4.903 20.545 1.00 50.69 73 LEU A N 1
ATOM 557 C CA . LEU A 1 73 ? -2.938 4.422 21.884 1.00 50.69 73 LEU A CA 1
ATOM 558 C C . LEU A 1 73 ? -2.759 2.896 21.970 1.00 50.69 73 LEU A C 1
ATOM 560 O O . LEU A 1 73 ? -2.285 2.420 22.997 1.00 50.69 73 LEU A O 1
ATOM 564 N N . ALA A 1 74 ? -3.124 2.129 20.933 1.00 57.81 74 ALA A N 1
ATOM 565 C CA . ALA A 1 74 ? -3.240 0.666 21.026 1.00 57.81 74 ALA A CA 1
ATOM 566 C C . ALA A 1 74 ? -2.551 -0.127 19.894 1.00 57.81 74 ALA A C 1
ATOM 568 O O . ALA A 1 74 ? -2.745 -1.338 19.799 1.00 57.81 74 ALA A O 1
ATOM 569 N N . GLY A 1 75 ? -1.745 0.513 19.043 1.00 62.19 75 GLY A N 1
ATOM 570 C CA . GLY A 1 75 ? -1.053 -0.154 17.936 1.00 62.19 75 GLY A CA 1
ATOM 571 C C . GLY A 1 75 ? 0.112 0.661 17.369 1.00 62.19 75 GLY A C 1
ATOM 572 O O . GLY A 1 75 ? 0.376 1.766 17.848 1.00 62.19 75 GLY A O 1
ATOM 573 N N . PRO A 1 76 ? 0.829 0.135 16.359 1.00 64.75 76 PRO A N 1
ATOM 574 C CA . PRO A 1 76 ? 1.838 0.904 15.637 1.00 64.75 76 PRO A CA 1
ATOM 575 C C . PRO A 1 76 ? 1.210 2.164 15.029 1.00 64.75 76 PRO A C 1
ATOM 577 O O . PRO A 1 76 ? 0.093 2.129 14.513 1.00 64.75 76 PRO A O 1
ATOM 580 N N . HIS A 1 77 ? 1.924 3.288 15.086 1.00 71.56 77 HIS A N 1
ATOM 581 C CA . HIS A 1 77 ? 1.475 4.533 14.467 1.00 71.56 77 HIS A CA 1
ATOM 582 C C . HIS A 1 77 ? 1.626 4.443 12.948 1.00 71.56 77 HIS A C 1
ATOM 584 O O . HIS A 1 77 ? 2.695 4.733 12.411 1.00 71.56 77 HIS A O 1
ATOM 590 N N . PHE A 1 78 ? 0.561 4.030 12.263 1.00 79.94 78 PHE A N 1
ATOM 591 C CA . PHE A 1 78 ? 0.509 4.090 10.807 1.00 79.94 78 PHE A CA 1
ATOM 592 C C . PHE A 1 78 ? 0.147 5.489 10.315 1.00 79.94 78 PHE A C 1
ATOM 594 O O . PHE A 1 78 ? -0.530 6.257 11.003 1.00 79.94 78 PHE A O 1
ATOM 601 N N . LEU A 1 79 ? 0.599 5.798 9.104 1.00 79.94 79 LEU A N 1
ATOM 602 C CA . LEU A 1 79 ? 0.163 6.974 8.366 1.00 79.94 79 LEU A CA 1
ATOM 603 C C . LEU A 1 79 ? -1.293 6.811 7.914 1.00 79.94 79 LEU A C 1
ATOM 605 O O . LEU A 1 79 ? -1.839 5.706 7.866 1.00 79.94 79 LEU A O 1
ATOM 609 N N . GLU A 1 80 ? -1.913 7.930 7.550 1.00 82.56 80 GLU A N 1
ATOM 610 C CA . GLU A 1 80 ? -3.243 7.917 6.946 1.00 82.56 80 GLU A CA 1
ATOM 611 C C . GLU A 1 80 ? -3.232 7.102 5.631 1.00 82.56 80 GLU A C 1
ATOM 613 O O . GLU A 1 80 ? -2.281 7.223 4.848 1.00 82.56 80 GLU A O 1
ATOM 618 N N . PRO A 1 81 ? -4.283 6.304 5.337 1.00 79.88 81 PRO A N 1
ATOM 619 C CA . PRO A 1 81 ? -4.331 5.401 4.176 1.00 79.88 81 PRO A CA 1
ATOM 620 C C . PRO A 1 81 ? -4.001 6.079 2.838 1.00 79.88 81 PRO A C 1
ATOM 622 O O . PRO A 1 81 ? -3.297 5.524 1.991 1.00 79.88 81 PRO A O 1
ATOM 625 N N . GLN A 1 82 ? -4.436 7.332 2.688 1.00 82.00 82 GLN A N 1
ATOM 626 C CA . GLN A 1 82 ? -4.186 8.177 1.519 1.00 82.00 82 GLN A CA 1
ATOM 627 C C . GLN A 1 82 ? -2.704 8.327 1.150 1.00 82.00 82 GLN A C 1
ATOM 629 O O . GLN A 1 82 ? -2.398 8.556 -0.023 1.00 82.00 82 GLN A O 1
ATOM 634 N N . CYS A 1 83 ? -1.792 8.186 2.117 1.00 79.38 83 CYS A N 1
ATOM 635 C CA . CYS A 1 83 ? -0.355 8.237 1.872 1.00 79.38 83 CYS A CA 1
ATOM 636 C C . CYS A 1 83 ? 0.149 7.011 1.104 1.00 79.38 83 CYS A C 1
ATOM 638 O O . CYS A 1 83 ? 1.074 7.133 0.306 1.00 79.38 83 CYS A O 1
ATOM 640 N N . GLY A 1 84 ? -0.498 5.854 1.263 1.00 79.38 84 GLY A N 1
ATOM 641 C CA . GLY A 1 84 ? -0.189 4.650 0.492 1.00 79.38 84 GLY A CA 1
ATOM 642 C C . GLY A 1 84 ? -0.911 4.546 -0.845 1.00 79.38 84 GLY A C 1
ATOM 643 O O . GLY A 1 84 ? -0.392 3.940 -1.780 1.00 79.38 84 GLY A O 1
ATOM 644 N N . TRP A 1 85 ? -2.098 5.140 -0.973 1.00 83.62 85 TRP A N 1
ATOM 645 C CA . TRP A 1 85 ? -2.912 5.021 -2.189 1.00 83.62 85 TRP A CA 1
ATOM 646 C C . TRP A 1 85 ? -2.224 5.544 -3.433 1.00 83.62 85 TRP A C 1
ATOM 648 O O . TRP A 1 85 ? -2.345 4.953 -4.501 1.00 83.62 85 TRP A O 1
ATOM 658 N N . PHE A 1 86 ? -1.500 6.652 -3.301 1.00 79.88 86 PHE A N 1
ATOM 659 C CA . PHE A 1 86 ? -0.779 7.220 -4.428 1.00 79.88 86 PHE A CA 1
ATOM 660 C C . PHE A 1 86 ? 0.261 6.240 -4.970 1.00 79.88 86 PHE A C 1
ATOM 662 O O . PHE A 1 86 ? 0.298 5.989 -6.172 1.00 79.88 86 PHE A O 1
ATOM 669 N N . PHE A 1 87 ? 1.028 5.621 -4.073 1.00 81.06 87 PHE A N 1
ATOM 670 C CA . PHE A 1 87 ? 1.984 4.586 -4.431 1.00 81.06 87 PHE A CA 1
ATOM 671 C C . PHE A 1 87 ? 1.304 3.371 -5.066 1.00 81.06 87 PHE A C 1
ATOM 673 O O . PHE A 1 87 ? 1.702 2.967 -6.151 1.00 81.06 87 PHE A O 1
ATOM 680 N N . VAL A 1 88 ? 0.256 2.817 -4.442 1.00 85.81 88 VAL A N 1
ATOM 681 C CA . VAL A 1 88 ? -0.442 1.629 -4.969 1.00 85.81 88 VAL A CA 1
ATOM 682 C C . VAL A 1 88 ? -1.021 1.899 -6.351 1.00 85.81 88 VAL A C 1
ATOM 684 O O . VAL A 1 88 ? -0.823 1.095 -7.260 1.00 85.81 88 VAL A O 1
ATOM 687 N N . ASN A 1 89 ? -1.687 3.038 -6.535 1.00 87.31 89 ASN A N 1
ATOM 688 C CA . ASN A 1 89 ? -2.260 3.413 -7.822 1.00 87.31 89 ASN A CA 1
ATOM 689 C C . ASN A 1 89 ? -1.175 3.611 -8.880 1.00 87.31 89 ASN A C 1
ATOM 691 O O . ASN A 1 89 ? -1.325 3.112 -9.994 1.00 87.31 89 ASN A O 1
ATOM 695 N N . TYR A 1 90 ? -0.080 4.293 -8.537 1.00 85.69 90 TYR A N 1
ATOM 696 C CA . TYR A 1 90 ? 1.041 4.500 -9.450 1.00 85.69 90 TYR A CA 1
ATOM 697 C C . TYR A 1 90 ? 1.700 3.170 -9.831 1.00 85.69 90 TYR A C 1
ATOM 699 O O . TYR A 1 90 ? 1.793 2.854 -11.013 1.00 85.69 90 TYR A O 1
ATOM 707 N N . ALA A 1 91 ? 2.099 2.365 -8.843 1.00 87.00 91 ALA A N 1
ATOM 708 C CA . ALA A 1 91 ? 2.782 1.093 -9.045 1.00 87.00 91 ALA A CA 1
ATOM 709 C C . ALA A 1 91 ? 1.927 0.097 -9.836 1.00 87.00 91 ALA A C 1
ATOM 711 O O . ALA A 1 91 ? 2.411 -0.524 -10.782 1.00 87.00 91 ALA A O 1
ATOM 712 N N . THR A 1 92 ? 0.638 -0.002 -9.502 1.00 90.06 92 THR A N 1
ATOM 713 C CA . THR A 1 92 ? -0.297 -0.881 -10.213 1.00 90.06 92 THR A CA 1
ATOM 714 C C . THR A 1 92 ? -0.510 -0.402 -11.644 1.00 90.06 92 THR A C 1
ATOM 716 O O . THR A 1 92 ? -0.430 -1.205 -12.569 1.00 90.06 92 THR A O 1
ATOM 719 N N . SER A 1 93 ? -0.723 0.901 -11.855 1.00 91.75 93 SER A N 1
ATOM 720 C CA . SER A 1 93 ? -0.899 1.451 -13.206 1.00 91.75 93 SER A CA 1
ATOM 721 C C . SER A 1 93 ? 0.355 1.255 -14.054 1.00 91.75 93 SER A C 1
ATOM 723 O O . SER A 1 93 ? 0.248 0.807 -15.186 1.00 91.75 93 SER A O 1
ATOM 725 N N . ALA A 1 94 ? 1.544 1.511 -13.502 1.00 89.81 94 ALA A N 1
ATOM 726 C CA . ALA A 1 94 ? 2.812 1.305 -14.196 1.00 89.81 94 ALA A CA 1
ATOM 727 C C . ALA A 1 94 ? 3.013 -0.160 -14.620 1.00 89.81 94 ALA A C 1
ATOM 729 O O . ALA A 1 94 ? 3.398 -0.418 -15.759 1.00 89.81 94 ALA A O 1
ATOM 730 N N . ALA A 1 95 ? 2.700 -1.117 -13.739 1.00 88.88 95 ALA A N 1
ATOM 731 C CA . ALA A 1 95 ? 2.767 -2.542 -14.061 1.00 88.88 95 ALA A CA 1
ATOM 732 C C . ALA A 1 95 ? 1.732 -2.956 -15.126 1.00 88.88 95 ALA A C 1
ATOM 734 O O . ALA A 1 95 ? 2.033 -3.761 -16.007 1.00 88.88 95 ALA A O 1
ATOM 735 N N . LEU A 1 96 ? 0.514 -2.406 -15.067 1.00 91.56 96 LEU A N 1
ATOM 736 C CA . LEU A 1 96 ? -0.530 -2.681 -16.057 1.00 91.56 96 LEU A CA 1
ATOM 737 C C . LEU A 1 96 ? -0.198 -2.084 -17.430 1.00 91.56 96 LEU A C 1
ATOM 739 O O . LEU A 1 96 ? -0.410 -2.754 -18.435 1.00 91.56 96 LEU A O 1
ATOM 743 N N . GLU A 1 97 ? 0.332 -0.863 -17.492 1.00 92.44 97 GLU A N 1
ATOM 744 C CA . GLU A 1 97 ? 0.762 -0.213 -18.740 1.00 92.44 97 GLU A CA 1
ATOM 745 C C . GLU A 1 97 ? 1.889 -1.003 -19.424 1.00 92.44 97 GLU A C 1
ATOM 747 O O . GLU A 1 97 ? 1.821 -1.280 -20.624 1.00 92.44 97 GLU A O 1
ATOM 752 N N . GLU A 1 98 ? 2.871 -1.481 -18.658 1.00 89.44 98 GLU A N 1
ATOM 753 C CA . GLU A 1 98 ? 3.942 -2.325 -19.192 1.00 8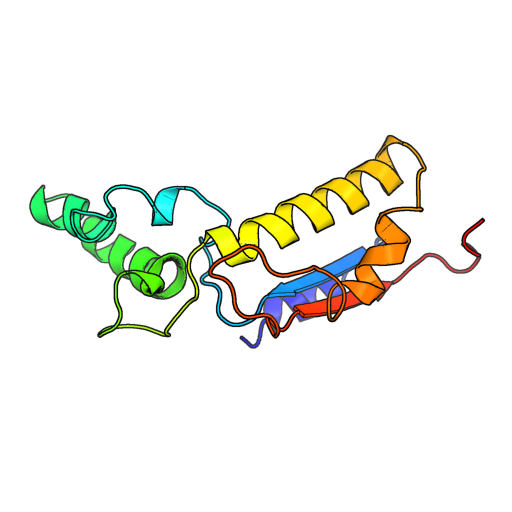9.44 98 GLU A CA 1
ATOM 754 C C . GLU A 1 98 ? 3.401 -3.622 -19.803 1.00 89.44 98 GLU A C 1
ATOM 756 O O . GLU A 1 98 ? 3.770 -3.982 -20.919 1.00 89.44 98 GLU A O 1
ATOM 761 N N . VAL A 1 99 ? 2.517 -4.330 -19.093 1.00 88.25 99 VAL A N 1
ATOM 762 C CA . VAL A 1 99 ? 2.063 -5.667 -19.509 1.00 88.25 99 VAL A CA 1
ATOM 763 C C . VAL A 1 99 ? 0.965 -5.606 -20.570 1.00 88.25 99 VAL A C 1
ATOM 765 O O . VAL A 1 99 ? 0.980 -6.387 -21.518 1.00 88.25 99 VAL A O 1
ATOM 768 N N . LEU A 1 100 ? -0.009 -4.710 -20.412 1.00 91.56 100 LEU A N 1
ATOM 769 C CA . LEU A 1 100 ? -1.194 -4.653 -21.272 1.00 91.56 100 LEU A CA 1
ATOM 770 C C . LEU A 1 100 ? -1.010 -3.728 -22.472 1.00 91.56 100 LEU A C 1
ATOM 772 O O . LEU A 1 100 ? -1.695 -3.904 -23.480 1.00 91.56 100 LEU A O 1
ATOM 776 N N . ARG A 1 101 ? -0.118 -2.736 -22.370 1.00 93.50 101 ARG A N 1
ATOM 777 C CA . ARG A 1 101 ? 0.116 -1.740 -23.426 1.00 93.50 101 ARG A CA 1
ATOM 778 C C . ARG A 1 101 ? 1.527 -1.778 -23.999 1.00 93.50 101 ARG A C 1
ATOM 780 O O . ARG A 1 101 ? 1.797 -1.035 -24.939 1.00 93.50 101 ARG A O 1
ATOM 787 N N . CYS A 1 102 ? 2.387 -2.665 -23.494 1.00 89.38 102 CYS A N 1
ATOM 788 C CA . CYS A 1 102 ? 3.793 -2.757 -23.884 1.00 89.38 102 CYS A CA 1
ATOM 789 C C . CYS A 1 102 ? 4.547 -1.426 -23.693 1.00 89.38 102 CYS A C 1
ATOM 791 O O . CYS A 1 102 ? 5.526 -1.173 -24.394 1.00 89.38 102 CYS A O 1
ATOM 793 N N . ASP A 1 103 ? 4.091 -0.571 -22.769 1.00 89.75 103 ASP A N 1
ATOM 794 C CA . ASP A 1 103 ? 4.711 0.720 -22.471 1.00 89.75 103 ASP A CA 1
ATOM 795 C C . ASP A 1 103 ? 5.507 0.636 -21.167 1.00 89.75 103 ASP A C 1
ATOM 797 O O . ASP A 1 103 ? 4.970 0.610 -20.061 1.00 89.75 103 ASP A O 1
ATOM 801 N N . VAL A 1 104 ? 6.829 0.603 -21.307 1.00 88.25 104 VAL A N 1
ATOM 802 C CA . VAL A 1 104 ? 7.769 0.478 -20.188 1.00 88.25 104 VAL A CA 1
ATOM 803 C C . VAL A 1 104 ? 8.082 1.813 -19.505 1.00 88.25 104 VAL A C 1
ATOM 805 O O . VAL A 1 104 ? 8.757 1.823 -18.478 1.00 88.25 104 VAL A O 1
ATOM 808 N N . SER A 1 105 ? 7.642 2.952 -20.050 1.00 88.50 105 SER A N 1
ATOM 809 C CA . SER A 1 105 ? 8.085 4.284 -19.608 1.00 88.50 105 SER A CA 1
ATOM 810 C C . SER A 1 105 ? 7.751 4.583 -18.143 1.00 88.50 105 SER A C 1
ATOM 812 O O . SER A 1 105 ? 8.566 5.164 -17.421 1.00 88.50 105 SER A O 1
ATOM 814 N N . MET A 1 106 ? 6.577 4.146 -17.691 1.00 86.12 106 MET A N 1
ATOM 815 C CA . MET A 1 106 ? 6.123 4.273 -16.306 1.00 86.12 106 MET A CA 1
ATOM 816 C C . MET A 1 106 ? 6.785 3.239 -15.393 1.00 86.12 106 MET A C 1
ATOM 818 O O . MET A 1 106 ? 7.185 3.566 -14.279 1.00 86.12 106 MET A O 1
ATOM 822 N N . ALA A 1 107 ? 6.956 2.002 -15.867 1.00 86.38 107 ALA A N 1
ATOM 823 C CA . ALA A 1 107 ? 7.600 0.943 -15.094 1.00 86.38 107 ALA A CA 1
ATOM 824 C C . ALA A 1 107 ? 9.075 1.263 -14.790 1.00 86.38 107 ALA A C 1
ATOM 826 O O . ALA A 1 107 ? 9.514 1.051 -13.664 1.00 86.38 107 ALA A O 1
ATOM 827 N N . LYS A 1 108 ? 9.808 1.873 -15.737 1.00 85.31 108 LYS A N 1
ATOM 828 C CA . LYS A 1 108 ? 11.187 2.370 -15.533 1.00 85.31 108 LYS A CA 1
ATOM 829 C C . LYS A 1 108 ? 11.304 3.358 -14.365 1.00 85.31 108 LYS A C 1
ATOM 831 O O . LYS A 1 108 ? 12.350 3.459 -13.736 1.00 85.31 108 LYS A O 1
ATOM 836 N N . GLN A 1 109 ? 10.245 4.109 -14.068 1.00 82.62 109 GLN A N 1
ATOM 837 C CA . GLN A 1 109 ? 10.251 5.101 -12.990 1.00 82.62 109 GLN A CA 1
ATOM 838 C C . GLN A 1 109 ? 10.006 4.482 -11.605 1.00 82.62 109 GLN A C 1
ATOM 840 O O . GLN A 1 109 ? 10.260 5.143 -10.598 1.00 82.62 109 GLN A O 1
ATOM 845 N N . LEU A 1 110 ? 9.566 3.218 -11.523 1.00 79.81 110 LEU A N 1
ATOM 846 C CA . LEU A 1 110 ? 9.335 2.534 -10.244 1.00 79.81 110 LEU A CA 1
ATOM 847 C C . LEU A 1 110 ? 10.616 2.397 -9.415 1.00 79.81 110 LEU A C 1
ATOM 849 O O . LEU A 1 110 ? 10.565 2.508 -8.193 1.00 79.81 110 LEU A O 1
ATOM 853 N N . GLU A 1 111 ? 11.776 2.263 -10.059 1.00 74.62 111 GLU A N 1
ATOM 854 C CA . GLU A 1 111 ? 13.079 2.262 -9.379 1.00 74.62 111 GLU A CA 1
ATOM 855 C C . GLU A 1 111 ? 13.351 3.574 -8.618 1.00 74.62 111 GLU A C 1
ATOM 857 O O . GLU A 1 111 ? 14.029 3.586 -7.590 1.00 74.62 111 GLU A O 1
ATOM 862 N N . GLN A 1 112 ? 12.790 4.687 -9.099 1.00 72.44 112 GLN A N 1
ATOM 863 C CA . GLN A 1 112 ? 12.990 6.036 -8.561 1.00 72.44 112 GLN A CA 1
ATOM 864 C C . GLN A 1 112 ? 11.898 6.447 -7.562 1.00 72.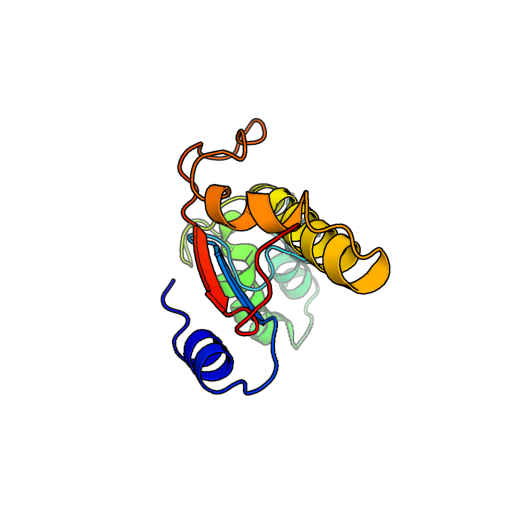44 112 GLN A C 1
ATOM 866 O O . GLN A 1 112 ? 11.947 7.532 -6.975 1.00 72.44 112 GLN A O 1
ATOM 871 N N . ILE A 1 113 ? 10.920 5.571 -7.319 1.00 69.50 113 ILE A N 1
ATOM 872 C CA . ILE A 1 113 ? 9.761 5.850 -6.465 1.00 69.50 113 ILE A CA 1
ATOM 873 C C . ILE A 1 113 ? 10.159 6.121 -5.003 1.00 69.50 113 ILE A C 1
ATOM 875 O O . ILE A 1 113 ? 9.425 6.795 -4.285 1.00 69.50 113 ILE A O 1
ATOM 879 N N . ARG A 1 114 ? 11.361 5.672 -4.593 1.00 59.81 114 ARG A N 1
ATOM 880 C CA . ARG A 1 114 ? 11.959 5.911 -3.266 1.00 59.81 114 ARG A CA 1
ATOM 881 C C . ARG A 1 114 ? 12.255 7.390 -2.975 1.00 59.81 114 ARG A C 1
ATOM 883 O O . ARG A 1 114 ? 12.355 7.749 -1.810 1.00 59.81 114 ARG A O 1
ATOM 890 N N . SER A 1 115 ? 12.438 8.230 -3.997 1.00 48.91 115 SER A N 1
ATOM 891 C CA . SER A 1 115 ? 12.881 9.629 -3.836 1.00 48.91 115 SER A CA 1
ATOM 892 C C . SER A 1 115 ? 12.088 10.653 -4.655 1.00 48.91 115 SER A C 1
ATOM 894 O O . SER A 1 115 ? 12.224 11.852 -4.413 1.00 48.91 115 SER A O 1
ATOM 896 N N . GLY A 1 116 ? 11.287 10.205 -5.630 1.00 49.78 116 GLY A N 1
ATOM 897 C CA . GLY A 1 116 ? 10.688 11.077 -6.647 1.00 49.78 116 GLY A CA 1
ATOM 898 C C . GLY A 1 116 ? 9.174 11.277 -6.579 1.00 49.78 116 GLY A C 1
ATOM 899 O O . GLY A 1 116 ? 8.664 12.180 -7.244 1.00 49.78 116 GLY A O 1
ATOM 900 N N . LEU A 1 117 ? 8.425 10.487 -5.800 1.00 57.16 117 LEU A N 1
ATOM 901 C CA . LEU A 1 117 ? 6.993 10.749 -5.644 1.00 57.16 117 LEU A CA 1
ATOM 902 C C . LEU A 1 117 ? 6.811 11.942 -4.712 1.00 57.16 117 LEU A C 1
ATOM 904 O O . LEU A 1 117 ? 6.829 11.799 -3.493 1.00 57.16 117 LEU A O 1
ATOM 908 N N . HIS A 1 118 ? 6.641 13.129 -5.299 1.00 53.41 118 HIS A N 1
ATOM 909 C CA . HIS A 1 118 ? 6.265 14.332 -4.566 1.00 53.41 118 HIS A CA 1
ATOM 910 C C . HIS A 1 118 ? 5.071 14.018 -3.659 1.00 53.41 118 HIS A C 1
ATOM 912 O O . HIS A 1 118 ? 3.972 13.731 -4.139 1.00 53.41 118 HIS A O 1
ATOM 918 N N . GLY A 1 119 ? 5.324 14.024 -2.348 1.00 54.91 119 GLY A N 1
ATOM 919 C CA . GLY A 1 119 ? 4.329 13.697 -1.340 1.00 54.91 119 GLY A CA 1
ATOM 920 C C . GLY A 1 119 ? 3.072 14.534 -1.541 1.00 54.91 119 GLY A C 1
ATOM 921 O O . GLY A 1 119 ? 3.130 15.752 -1.730 1.00 54.91 119 GLY A O 1
ATOM 922 N N . ARG A 1 120 ? 1.915 13.869 -1.513 1.00 62.28 120 ARG A N 1
ATOM 923 C CA . ARG A 1 120 ? 0.626 14.556 -1.417 1.00 62.28 120 ARG A CA 1
ATOM 924 C C . ARG A 1 120 ? 0.641 15.464 -0.172 1.00 62.28 120 ARG A C 1
ATOM 926 O O . ARG A 1 120 ? 1.268 15.091 0.824 1.00 62.28 120 ARG A O 1
ATOM 933 N N . PRO A 1 121 ? -0.064 16.611 -0.173 1.00 60.44 121 PRO A N 1
ATOM 934 C CA . PRO A 1 121 ? -0.217 17.416 1.035 1.00 60.44 121 PRO A CA 1
ATOM 935 C C . PRO A 1 121 ? -0.713 16.545 2.199 1.00 60.44 121 PRO A C 1
ATOM 937 O O . PRO A 1 121 ? -1.722 15.859 2.053 1.00 60.44 121 PRO A O 1
ATOM 940 N N . GLY A 1 122 ? 0.008 16.552 3.323 1.00 67.06 122 GLY A N 1
ATOM 941 C CA . GLY A 1 122 ? -0.329 15.765 4.519 1.00 67.06 122 GLY A CA 1
ATOM 942 C C . GLY A 1 122 ? 0.434 14.444 4.689 1.00 67.06 122 GLY A C 1
ATOM 943 O O . GLY A 1 122 ? 0.329 13.838 5.750 1.00 67.06 122 GLY A O 1
ATOM 944 N N . CYS A 1 123 ? 1.236 14.021 3.709 1.00 73.38 123 CYS A N 1
ATOM 945 C CA . CYS A 1 123 ? 2.091 12.837 3.824 1.00 73.38 123 CYS A CA 1
ATOM 946 C C . CYS A 1 123 ? 3.566 13.230 4.006 1.00 73.38 123 CYS A C 1
ATOM 948 O O . CYS A 1 123 ? 4.004 14.201 3.382 1.00 73.38 123 CYS A O 1
ATOM 950 N N . PRO A 1 124 ? 4.346 12.504 4.831 1.00 71.75 124 PRO A N 1
ATOM 951 C CA . PRO A 1 124 ? 5.780 12.747 4.956 1.00 71.75 124 PRO A CA 1
ATOM 952 C C . PRO A 1 124 ? 6.483 12.639 3.598 1.00 71.75 124 PRO A C 1
ATOM 954 O O . PRO A 1 124 ? 6.131 11.800 2.769 1.00 71.75 124 PRO A O 1
ATOM 957 N N . ALA A 1 125 ? 7.472 13.501 3.356 1.00 67.75 125 ALA A N 1
ATOM 958 C CA . ALA A 1 125 ? 8.248 13.483 2.112 1.00 67.75 125 ALA A CA 1
ATOM 959 C C . ALA A 1 125 ? 9.222 12.291 2.035 1.00 67.75 125 ALA A C 1
ATOM 961 O O . ALA A 1 125 ? 9.780 12.018 0.978 1.00 67.75 125 ALA A O 1
ATOM 962 N N . ASP A 1 126 ? 9.427 11.603 3.154 1.00 64.19 126 ASP A N 1
ATOM 963 C CA . ASP A 1 126 ? 10.385 10.527 3.378 1.00 64.19 126 ASP A CA 1
ATOM 964 C C . ASP A 1 126 ? 9.702 9.170 3.613 1.00 64.19 126 ASP A C 1
ATOM 966 O O . ASP A 1 126 ? 10.260 8.309 4.291 1.00 64.19 126 ASP A O 1
ATOM 970 N N . ILE A 1 127 ? 8.500 8.953 3.058 1.00 71.56 127 ILE A N 1
ATOM 971 C CA . ILE A 1 127 ? 7.886 7.617 3.068 1.00 71.56 127 ILE A CA 1
ATOM 972 C C . ILE A 1 127 ? 8.863 6.632 2.427 1.00 71.56 127 ILE A C 1
ATOM 974 O O . ILE A 1 127 ? 9.260 6.776 1.269 1.00 71.56 127 ILE A O 1
ATOM 978 N N . VAL A 1 128 ? 9.252 5.629 3.207 1.00 69.94 128 VAL A N 1
ATOM 979 C CA . VAL A 1 128 ? 10.225 4.630 2.787 1.00 69.94 128 VAL A CA 1
ATOM 980 C C . VAL A 1 128 ? 9.509 3.520 2.029 1.00 69.94 128 VAL A C 1
ATOM 982 O O . VAL A 1 128 ? 8.557 2.910 2.521 1.00 69.94 128 VAL A O 1
ATOM 985 N N . PHE A 1 129 ? 10.007 3.253 0.825 1.00 74.94 129 PHE A N 1
ATOM 986 C CA . PHE A 1 129 ? 9.587 2.136 -0.008 1.00 74.94 129 PHE A CA 1
ATOM 987 C C . PHE A 1 129 ? 10.739 1.134 -0.128 1.00 74.94 129 PHE A C 1
ATOM 989 O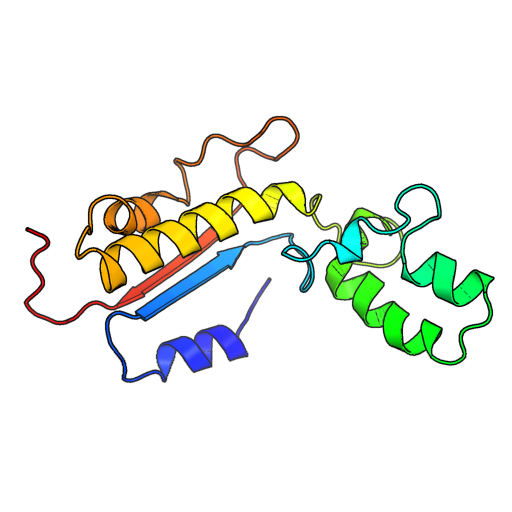 O . PHE A 1 129 ? 11.839 1.510 -0.545 1.00 74.94 129 PHE A O 1
ATOM 996 N N . ASP A 1 130 ? 10.497 -0.142 0.182 1.00 75.38 130 ASP A N 1
ATOM 997 C CA . ASP A 1 130 ? 11.398 -1.220 -0.232 1.00 75.38 130 ASP A CA 1
ATOM 998 C C . ASP A 1 130 ? 10.926 -1.784 -1.572 1.00 75.38 130 ASP A C 1
ATOM 1000 O O . ASP A 1 130 ? 9.963 -2.544 -1.649 1.00 75.38 130 ASP A O 1
ATOM 1004 N N . TYR A 1 131 ? 11.597 -1.361 -2.640 1.00 80.25 131 TYR A N 1
ATOM 1005 C CA . TYR A 1 131 ? 11.366 -1.831 -4.001 1.00 80.25 131 TYR A CA 1
ATOM 1006 C C . TYR A 1 131 ? 12.466 -2.794 -4.452 1.00 80.25 131 TYR A C 1
ATOM 1008 O O . TYR A 1 131 ? 13.653 -2.492 -4.285 1.00 80.25 131 TYR A O 1
ATOM 1016 N N . ARG A 1 132 ? 12.059 -3.918 -5.049 1.00 82.44 132 ARG A N 1
ATOM 1017 C CA . ARG A 1 132 ? 12.919 -4.946 -5.648 1.00 82.44 132 ARG A CA 1
ATOM 1018 C C . ARG A 1 132 ? 12.333 -5.367 -6.989 1.00 82.44 132 ARG A C 1
ATOM 1020 O O . ARG A 1 132 ? 11.116 -5.497 -7.120 1.00 82.44 132 ARG A O 1
ATOM 1027 N N . GLU A 1 133 ? 13.185 -5.644 -7.964 1.00 84.12 133 GLU A N 1
ATOM 1028 C CA . GLU A 1 133 ? 12.737 -6.129 -9.266 1.00 84.12 133 GLU A CA 1
ATOM 1029 C C . GLU A 1 133 ? 13.676 -7.159 -9.882 1.00 84.12 133 GLU A C 1
ATOM 1031 O O . GLU A 1 133 ? 14.874 -7.199 -9.598 1.00 84.12 133 GLU A O 1
ATOM 1036 N N . GLN A 1 134 ? 13.102 -8.011 -10.729 1.00 82.56 134 GLN A N 1
ATOM 1037 C CA . GLN A 1 134 ? 13.838 -8.939 -11.567 1.00 82.56 134 GLN A CA 1
ATOM 1038 C C . GLN A 1 134 ? 13.191 -9.020 -12.949 1.00 82.56 134 GLN A C 1
ATOM 1040 O O . GLN A 1 134 ? 12.018 -9.378 -13.105 1.00 82.56 134 GLN A O 1
ATOM 1045 N N . LEU A 1 135 ? 13.998 -8.713 -13.961 1.00 80.25 135 LEU A N 1
ATOM 1046 C CA . LEU A 1 135 ? 13.613 -8.677 -15.369 1.00 80.25 135 LEU A CA 1
ATOM 1047 C C . LEU A 1 135 ? 14.166 -9.895 -16.127 1.00 80.25 135 LEU A C 1
ATOM 1049 O O . LEU A 1 135 ? 15.041 -10.615 -15.643 1.00 80.25 135 LEU A O 1
ATOM 1053 N N . ARG A 1 136 ? 13.658 -10.140 -17.343 1.00 74.88 136 ARG A N 1
ATOM 1054 C CA . ARG A 1 136 ? 14.206 -11.180 -18.232 1.00 74.88 136 ARG A CA 1
ATOM 1055 C C . ARG A 1 136 ? 15.582 -10.757 -18.767 1.00 74.88 136 ARG A C 1
ATOM 1057 O O . ARG A 1 136 ? 15.696 -9.622 -19.241 1.00 74.88 136 ARG A O 1
ATOM 1064 N N . PRO A 1 137 ? 16.586 -11.659 -18.797 1.00 58.41 137 PRO A N 1
ATOM 1065 C CA . PRO A 1 137 ? 17.853 -11.391 -19.472 1.00 58.41 137 PRO A CA 1
ATOM 1066 C C . PRO 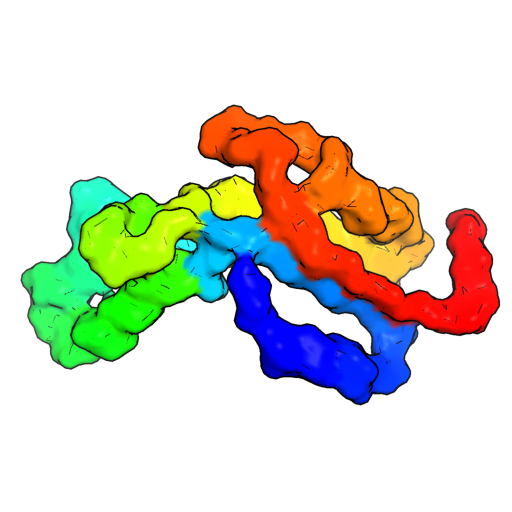A 1 137 ? 17.595 -11.058 -20.948 1.00 58.41 137 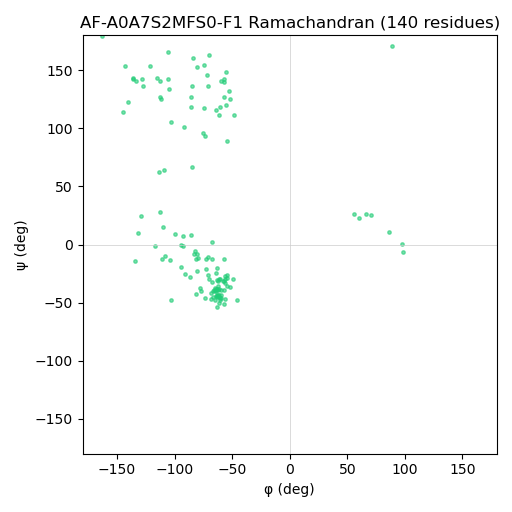PRO A C 1
ATOM 1068 O O . PRO A 1 137 ? 16.917 -11.821 -21.635 1.00 58.41 137 PRO A O 1
ATOM 1071 N N . GLY A 1 138 ? 18.107 -9.924 -21.427 1.00 56.34 138 GLY A N 1
ATOM 1072 C CA . GLY A 1 138 ? 17.932 -9.474 -22.816 1.00 56.34 138 GLY A CA 1
ATOM 1073 C C . GLY A 1 138 ? 16.811 -8.458 -23.044 1.00 56.34 138 GLY A C 1
ATOM 1074 O O . GLY A 1 138 ? 16.639 -8.005 -24.170 1.00 56.34 138 GLY A O 1
ATOM 1075 N N . THR A 1 139 ? 16.094 -8.045 -21.997 1.00 52.47 139 THR A N 1
ATOM 1076 C CA . THR A 1 139 ? 15.250 -6.842 -22.062 1.00 52.47 139 THR A CA 1
ATOM 1077 C C . THR A 1 139 ? 16.132 -5.631 -21.758 1.00 52.47 139 THR A C 1
ATOM 1079 O O . THR A 1 139 ? 16.005 -5.006 -20.710 1.00 52.47 139 THR A O 1
ATOM 1082 N N . GLU A 1 140 ? 17.089 -5.325 -22.641 1.00 46.28 140 GLU A N 1
ATOM 1083 C CA . GLU A 1 140 ? 17.536 -3.937 -22.720 1.00 46.28 140 GLU A CA 1
ATOM 1084 C C . GLU A 1 140 ? 16.304 -3.139 -23.128 1.00 46.28 140 GLU A C 1
ATOM 1086 O O . GLU A 1 140 ? 15.702 -3.342 -24.181 1.00 46.28 140 GLU A O 1
ATOM 1091 N N . LEU A 1 141 ? 15.870 -2.342 -22.169 1.00 50.19 141 LEU A N 1
ATOM 1092 C CA . LEU A 1 141 ? 14.741 -1.447 -22.205 1.00 50.19 141 LEU A CA 1
ATOM 1093 C C . LEU A 1 141 ? 14.866 -0.491 -23.403 1.00 50.19 141 LEU A C 1
ATOM 1095 O O . LEU A 1 141 ? 15.433 0.593 -23.254 1.00 50.19 141 LEU A O 1
ATOM 1099 N N . LEU A 1 142 ? 14.329 -0.898 -24.560 1.00 38.94 142 LEU A N 1
ATOM 1100 C CA . LEU A 1 142 ? 14.088 -0.018 -25.710 1.00 38.94 142 LEU A CA 1
ATOM 1101 C C . LEU A 1 142 ? 13.373 1.275 -25.274 1.00 38.94 142 LEU A C 1
ATOM 1103 O O . LEU A 1 142 ? 12.633 1.266 -24.251 1.00 38.94 142 LEU A O 1
#

Nearest PDB structures (foldseek):
  4dci-assembly1_B  TM=1.910E-01  e=3.996E+00  Parasynechococcus marenigrum WH 8102

Foldseek 3Di:
DDPPPVVVVQVPDPDPWGKDKDWPQAAPQLQDCQLVDCLVQLGPLNVCVVVPPVCSVVCVVCCARHRCCSVVPRHRNHAHSVQCNVVVVQQVVCVCCCPVVVDNPSVVCNVVPQQPPCGDPRHDNRTGMDMDTDHDPPPPPD

Sequence (142 aa):
ADYPEEAASYENCTVVPRRFAAVDALGHLFCTDLCWIGESAGGIVQIALDHGIKVAKWFEHLGQNGCSYLNRLAGPHFLEPQCGWFFVNYATSAALEEVLRCDVSMAKQLEQIRSGLHGRPGCPADIVFDYREQLRPGTELL

Mean predicted aligned error: 7.92 Å

Solvent-accessible surface area (backbone atoms only — not comparable to full-atom values): 8324 Å² total; per-residue (Å²): 114,88,55,67,65,63,50,49,52,57,73,70,50,89,64,71,72,40,74,46,78,45,63,47,56,54,28,84,38,29,88,43,68,66,54,58,39,48,53,97,60,70,18,49,44,43,49,29,51,78,70,64,43,89,60,24,73,72,39,44,57,50,38,37,50,17,34,10,49,80,37,75,87,76,38,63,77,26,54,63,41,73,62,50,40,59,52,52,53,48,55,51,49,19,54,47,37,30,72,78,64,70,40,52,75,55,43,66,46,58,82,47,52,61,81,63,63,78,50,57,94,94,39,68,82,74,62,49,52,56,73,49,76,48,70,56,92,84,67,75,80,126

Organism: NCBI:txid327968

Radius of gyration: 17.84 Å; Cα contacts (8 Å, |Δi|>4): 175; chains: 1; bounding box: 42×36×48 Å

pLDDT: mean 77.94, std 11.66, range [38.94, 93.5]